Protein AF-A0A6J1WNJ7-F1 (afdb_monomer)

Radius of gyration: 19.75 Å; Cα contacts (8 Å, |Δi|>4): 273; chains: 1; bounding box: 50×43×55 Å

Sequence (174 aa):
MQLNPKTLASGLDDYPRASHPSEAERHVDLRCWLYAAADSMAYLARLLHRDPTRFEVTRDQLADEELLNELHWSPHTQTYADYGLHTDGVRLVRQPPKHPGESPRVVRSVTVPPQLKLVTSAFGYVSLFPMLLKVLRPESDKLGKILQDLDKPDLLWSPYGLRLEKNTINLLFY

Foldseek 3Di:
DAQAAFDVVLVRGNQHAARDDDPLKDQQLVLLVLLLVLVVQLVVCVVVVHDSVVSVVSNVVSLPVVVQCVQFADPVLLWGFMWDFHDPQKDWDFDDDPDPPDDIDTDIDGDDGTDTDGPSVWAFPSRCSCVVSVSDDPPDPSNVVVVVCLCDPQFQDDPVHGHRTGDPVPPPPD

Mean predicted aligned error: 5.75 Å

pLDDT: mean 90.75, std 13.37, range [28.34, 98.56]

Solvent-accessible surface area (backbone atoms only — not comparable to full-atom values): 10114 Å² total; per-residue (Å²): 139,66,86,51,68,68,42,64,91,74,78,48,40,82,55,71,64,45,51,43,87,56,97,75,51,43,56,53,42,60,51,39,50,52,24,53,50,21,45,52,49,22,52,51,21,55,76,69,75,43,89,30,62,73,28,44,55,50,18,53,64,56,41,37,53,66,61,47,39,73,69,27,48,37,85,88,79,69,43,43,28,34,27,16,36,30,42,88,37,59,46,80,41,81,41,75,51,92,50,94,92,51,71,67,42,75,40,74,44,77,79,43,85,61,41,82,40,70,42,70,88,56,47,30,52,63,41,41,28,47,63,78,67,60,48,55,56,95,85,33,69,65,54,52,50,50,63,72,42,51,76,33,65,82,39,28,22,49,102,88,45,78,41,70,48,40,75,69,96,74,82,75,90,123

Structure (mmCIF, N/CA/C/O backbone):
data_AF-A0A6J1WNJ7-F1
#
_entry.id   AF-A0A6J1WNJ7-F1
#
loop_
_atom_site.group_PDB
_atom_site.id
_atom_site.type_symbol
_atom_site.label_atom_id
_atom_site.label_alt_id
_atom_site.label_comp_id
_atom_site.label_asym_id
_atom_site.label_entity_id
_atom_site.label_seq_id
_atom_site.pdbx_PDB_ins_code
_atom_site.Cartn_x
_atom_site.Cartn_y
_atom_site.Cartn_z
_atom_site.occupancy
_atom_site.B_iso_or_equiv
_atom_site.auth_seq_id
_atom_site.auth_comp_id
_atom_site.auth_asym_id
_atom_site.auth_atom_id
_atom_site.pdbx_PDB_model_num
ATOM 1 N N . MET A 1 1 ? -20.294 12.816 8.683 1.00 58.94 1 MET A N 1
ATOM 2 C CA . MET A 1 1 ? -19.585 12.416 9.919 1.00 58.94 1 MET A CA 1
ATOM 3 C C . MET A 1 1 ? -18.811 11.152 9.621 1.00 58.94 1 MET A C 1
ATOM 5 O O . MET A 1 1 ? -19.365 10.309 8.932 1.00 58.94 1 MET A O 1
ATOM 9 N N . GLN A 1 2 ? -17.550 11.054 10.035 1.00 64.19 2 GLN A N 1
ATOM 10 C CA . GLN A 1 2 ? -16.639 10.007 9.564 1.00 64.19 2 GLN A CA 1
ATOM 11 C C . GLN A 1 2 ? -15.919 9.356 10.751 1.00 64.19 2 GLN A C 1
ATOM 13 O O . GLN A 1 2 ? -15.462 10.062 11.652 1.00 64.19 2 GLN A O 1
ATOM 18 N N . LEU A 1 3 ? -15.867 8.020 10.762 1.00 76.62 3 LEU A N 1
ATOM 19 C CA . LEU A 1 3 ? -15.119 7.242 11.754 1.00 76.62 3 LEU A CA 1
ATOM 20 C C . LEU A 1 3 ? -13.621 7.265 11.413 1.00 76.62 3 LEU A C 1
ATOM 22 O O . LEU A 1 3 ? -12.807 7.653 12.252 1.00 76.62 3 LEU A O 1
ATOM 26 N N . ASN A 1 4 ? -13.297 6.953 10.156 1.00 80.88 4 ASN A N 1
ATOM 27 C CA . ASN A 1 4 ? -11.983 7.145 9.554 1.00 80.88 4 ASN A CA 1
ATOM 28 C C . ASN A 1 4 ? -12.059 8.187 8.424 1.00 80.88 4 ASN A C 1
ATOM 30 O O . ASN A 1 4 ? -13.097 8.278 7.764 1.00 80.88 4 ASN A O 1
ATOM 34 N N . PRO A 1 5 ? -10.997 8.984 8.215 1.00 79.38 5 PRO A N 1
ATOM 35 C CA . PRO A 1 5 ? -10.882 9.879 7.065 1.00 79.38 5 PRO A CA 1
ATOM 36 C C . PRO A 1 5 ? -10.964 9.111 5.740 1.00 79.38 5 PRO A C 1
ATOM 38 O O . PRO A 1 5 ? -10.470 7.990 5.647 1.00 79.38 5 PRO A O 1
ATOM 41 N N . LYS A 1 6 ? -11.561 9.734 4.719 1.00 83.38 6 LYS A N 1
ATOM 42 C CA . LYS A 1 6 ? -11.654 9.174 3.361 1.00 83.38 6 LYS A CA 1
ATOM 43 C C . LYS A 1 6 ? -10.379 9.405 2.550 1.00 83.38 6 LYS A C 1
ATOM 45 O O . LYS A 1 6 ? -9.734 10.443 2.706 1.00 83.38 6 LYS A O 1
ATOM 50 N N . THR A 1 7 ? -10.105 8.523 1.589 1.00 79.50 7 THR A N 1
ATOM 51 C CA . THR A 1 7 ? -8.987 8.657 0.632 1.00 79.50 7 THR A CA 1
ATOM 52 C C . THR A 1 7 ? -9.502 8.645 -0.808 1.00 79.50 7 THR A C 1
ATOM 54 O O . THR A 1 7 ? -9.268 7.705 -1.567 1.00 79.50 7 THR A O 1
ATOM 57 N N . LEU A 1 8 ? -10.198 9.720 -1.196 1.00 72.50 8 LEU A N 1
ATOM 58 C CA . LEU A 1 8 ? -10.912 9.818 -2.481 1.00 72.50 8 LEU A CA 1
ATOM 59 C C . LEU A 1 8 ? -10.008 9.618 -3.711 1.00 72.50 8 LEU A C 1
ATOM 61 O O . LEU A 1 8 ? -10.405 9.019 -4.703 1.00 72.50 8 LEU A O 1
ATOM 65 N N . ALA A 1 9 ? -8.760 10.085 -3.642 1.00 71.62 9 ALA A N 1
ATOM 66 C CA . ALA A 1 9 ? -7.816 9.978 -4.754 1.00 71.62 9 ALA A CA 1
ATOM 67 C C . ALA A 1 9 ? -7.353 8.534 -5.042 1.00 71.62 9 ALA A C 1
ATOM 69 O O . ALA A 1 9 ? -6.767 8.291 -6.092 1.00 71.62 9 ALA A O 1
ATOM 70 N N . SER 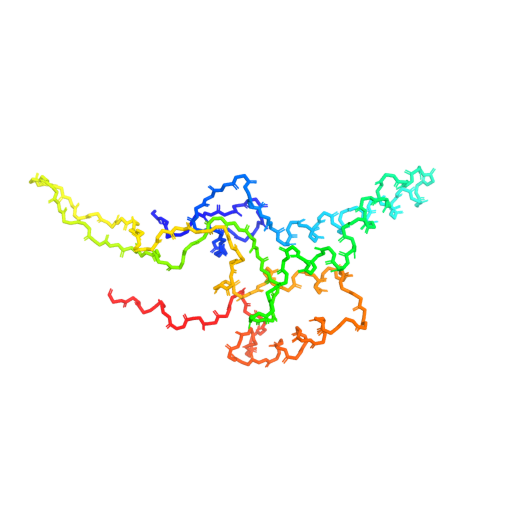A 1 10 ? -7.609 7.582 -4.134 1.00 78.44 10 SER A N 1
ATOM 71 C CA . SER A 1 10 ? -7.229 6.173 -4.318 1.00 78.44 10 SER A CA 1
ATOM 72 C C . SER A 1 10 ? -8.224 5.370 -5.164 1.00 78.44 10 SER A C 1
ATOM 74 O O . SER A 1 10 ? -7.892 4.279 -5.618 1.00 78.44 10 SER A O 1
ATOM 76 N N . GLY A 1 11 ? -9.452 5.873 -5.350 1.00 83.00 11 GLY A N 1
ATOM 77 C CA . GLY A 1 11 ? -10.571 5.108 -5.918 1.00 83.00 11 GLY A CA 1
ATOM 78 C C . GLY A 1 11 ? -11.217 4.112 -4.942 1.00 83.00 11 GLY A C 1
ATOM 79 O O . GLY A 1 11 ? -12.180 3.440 -5.307 1.00 83.00 11 GLY A O 1
ATOM 80 N N . LEU A 1 12 ? -10.716 4.025 -3.703 1.00 81.81 12 LEU A N 1
ATOM 81 C CA . LEU A 1 12 ? -11.249 3.219 -2.601 1.00 81.81 12 LEU A CA 1
ATOM 82 C C . LEU A 1 12 ? -11.675 4.133 -1.435 1.00 81.81 12 LEU A C 1
ATOM 84 O O . LEU A 1 12 ? -11.107 4.086 -0.346 1.00 81.81 12 LEU A O 1
ATOM 88 N N . ASP A 1 13 ? -12.666 4.992 -1.690 1.00 81.06 13 ASP A N 1
ATOM 89 C CA . ASP A 1 13 ? -13.023 6.162 -0.869 1.00 81.06 13 ASP A CA 1
ATOM 90 C C . ASP A 1 13 ? -13.141 5.911 0.641 1.00 81.06 13 ASP A C 1
ATOM 92 O O . ASP A 1 13 ? -12.658 6.724 1.431 1.00 81.06 13 ASP A O 1
ATOM 96 N N . ASP A 1 14 ? -13.792 4.810 1.028 1.00 83.19 14 ASP A N 1
ATOM 97 C CA . ASP A 1 14 ? -14.094 4.450 2.420 1.00 83.19 14 ASP A CA 1
ATOM 98 C C . ASP A 1 14 ? -13.249 3.270 2.942 1.00 83.19 14 ASP A C 1
ATOM 100 O O . ASP A 1 14 ? -13.530 2.747 4.021 1.00 83.19 14 ASP A O 1
ATOM 104 N N . TYR A 1 15 ? -12.208 2.848 2.210 1.00 86.31 15 TYR A N 1
ATOM 105 C CA . TYR A 1 15 ? -11.301 1.799 2.687 1.00 86.31 15 TYR A CA 1
ATOM 106 C C . TYR A 1 15 ? -10.538 2.291 3.928 1.00 86.31 15 TYR A C 1
ATOM 108 O O . TYR A 1 15 ? -9.909 3.353 3.860 1.00 86.31 15 TYR A O 1
ATOM 116 N N . PRO A 1 16 ? -10.555 1.570 5.066 1.00 89.75 16 PRO A N 1
ATOM 117 C CA . PRO A 1 16 ? -9.935 2.062 6.292 1.00 89.75 16 PRO A CA 1
ATOM 118 C C . PRO A 1 16 ? -8.411 2.230 6.158 1.00 89.75 16 PRO A C 1
ATOM 120 O O . PRO A 1 16 ? -7.684 1.268 5.919 1.00 89.75 16 PRO A O 1
ATOM 123 N N . ARG A 1 17 ? -7.921 3.460 6.357 1.00 93.56 17 ARG A N 1
ATOM 124 C CA . ARG A 1 17 ? -6.487 3.811 6.400 1.00 93.56 17 ARG A CA 1
ATOM 125 C C . ARG A 1 17 ? -6.045 4.164 7.829 1.00 93.56 17 ARG A C 1
ATOM 127 O O . ARG A 1 17 ? -6.696 3.821 8.822 1.00 93.56 17 ARG A O 1
ATOM 134 N N . ALA A 1 18 ? -4.923 4.871 7.966 1.00 95.06 18 ALA A N 1
ATOM 135 C CA . ALA A 1 18 ? -4.497 5.437 9.239 1.00 95.06 18 ALA A CA 1
ATOM 136 C C . ALA A 1 18 ? -5.604 6.320 9.850 1.00 95.06 18 ALA A C 1
ATOM 138 O O . ALA A 1 18 ? -6.194 7.174 9.195 1.00 95.06 18 ALA A O 1
ATOM 139 N N . SER A 1 19 ? -5.896 6.113 11.136 1.00 94.06 19 SER A N 1
ATOM 140 C CA . SER A 1 19 ? -7.003 6.803 11.816 1.00 94.06 19 SER A CA 1
ATOM 141 C C . SER A 1 19 ? -6.788 8.318 11.959 1.00 94.06 19 SER A C 1
ATOM 143 O O . SER A 1 19 ? -7.752 9.053 12.177 1.00 94.06 19 SER A O 1
ATOM 145 N N . HIS A 1 20 ? -5.531 8.770 11.909 1.00 95.31 20 HIS A N 1
ATOM 146 C CA . HIS A 1 20 ? -5.118 10.161 12.055 1.00 95.31 20 HIS A CA 1
ATOM 147 C C . HIS A 1 20 ? -4.177 10.496 10.893 1.00 95.31 20 HIS A C 1
ATOM 149 O O . HIS A 1 20 ? -3.045 10.010 10.898 1.00 95.31 20 HIS A O 1
ATOM 155 N N . PRO A 1 21 ? -4.626 11.284 9.901 1.00 94.50 21 PRO A N 1
ATOM 156 C CA . PRO A 1 21 ? -3.812 11.564 8.736 1.00 94.50 21 PRO A CA 1
ATOM 157 C C . PRO A 1 21 ? -2.535 12.315 9.088 1.00 94.50 21 PRO A C 1
ATOM 159 O O . PRO A 1 21 ? -2.545 13.180 9.970 1.00 94.50 21 PRO A O 1
ATOM 162 N N . SER A 1 22 ? -1.438 11.984 8.412 1.00 94.31 22 SER A N 1
ATOM 163 C CA . SER A 1 22 ? -0.140 12.624 8.638 1.00 94.31 22 SER A CA 1
ATOM 164 C C . SER A 1 22 ? 0.808 12.443 7.453 1.00 94.31 22 SER A C 1
ATOM 166 O O . SER A 1 22 ? 0.709 11.465 6.720 1.00 94.31 22 SER A O 1
ATOM 168 N N . GLU A 1 23 ? 1.820 13.303 7.354 1.00 95.19 23 GLU A N 1
ATOM 169 C CA . GLU A 1 23 ? 2.908 13.182 6.363 1.00 95.19 23 GLU A CA 1
ATOM 170 C C . GLU A 1 23 ? 3.737 11.888 6.503 1.00 95.19 23 GLU A C 1
ATOM 172 O O . GLU A 1 23 ? 4.515 11.544 5.621 1.00 95.19 23 GLU A O 1
ATOM 177 N N . ALA A 1 24 ? 3.595 11.155 7.612 1.00 96.56 24 ALA A N 1
ATOM 178 C CA . ALA A 1 24 ? 4.295 9.892 7.844 1.00 96.56 24 ALA A CA 1
ATOM 179 C C . ALA A 1 24 ? 3.609 8.678 7.185 1.00 96.56 24 ALA A C 1
ATOM 181 O O . ALA A 1 24 ? 4.089 7.548 7.334 1.00 96.56 24 ALA A O 1
ATOM 182 N N . GLU A 1 25 ? 2.468 8.879 6.520 1.00 96.75 25 GLU A N 1
ATOM 183 C CA . GLU A 1 25 ? 1.715 7.805 5.882 1.00 96.75 25 GLU A CA 1
ATOM 184 C C . GLU A 1 25 ? 2.459 7.175 4.703 1.00 96.75 25 GLU A C 1
ATOM 186 O O . GLU A 1 25 ? 3.108 7.846 3.903 1.00 96.75 25 GLU A O 1
ATOM 191 N N . ARG A 1 26 ? 2.325 5.855 4.572 1.00 97.50 26 ARG A N 1
ATOM 192 C CA . ARG A 1 26 ? 2.770 5.110 3.391 1.00 97.50 26 ARG A CA 1
ATOM 193 C C . ARG A 1 26 ? 1.644 4.202 2.938 1.00 97.50 26 ARG A C 1
ATOM 195 O O . ARG A 1 26 ? 1.213 3.340 3.706 1.00 97.50 26 ARG A O 1
ATOM 202 N N . HIS A 1 27 ? 1.195 4.388 1.701 1.00 97.75 27 HIS A N 1
ATOM 203 C CA . HIS A 1 27 ? 0.099 3.624 1.107 1.00 97.75 27 HIS A CA 1
ATOM 204 C C . HIS A 1 27 ? 0.647 2.555 0.162 1.00 97.75 27 HIS A C 1
ATOM 206 O O . HIS A 1 27 ? 1.347 2.868 -0.807 1.00 97.75 27 HIS A O 1
ATOM 212 N N . VAL A 1 28 ? 0.368 1.286 0.459 1.00 97.88 28 VAL A N 1
ATOM 213 C CA . VAL A 1 28 ? 0.950 0.154 -0.282 1.00 97.88 28 VAL A CA 1
ATOM 214 C C . VAL A 1 28 ? 0.417 0.072 -1.712 1.00 97.88 28 VAL A C 1
ATOM 216 O O . VAL A 1 28 ? 1.173 -0.199 -2.645 1.00 97.88 28 VAL A O 1
ATOM 219 N N . ASP A 1 29 ? -0.865 0.363 -1.909 1.00 97.31 29 ASP A N 1
ATOM 220 C CA . ASP A 1 29 ? -1.512 0.394 -3.219 1.00 97.31 29 ASP A CA 1
ATOM 221 C C . ASP A 1 29 ? -0.938 1.502 -4.105 1.00 97.31 29 ASP A C 1
ATOM 223 O O . ASP A 1 29 ? -0.602 1.241 -5.259 1.00 97.31 29 ASP A O 1
ATOM 227 N N . LEU A 1 30 ? -0.724 2.706 -3.560 1.00 97.00 30 LEU A N 1
ATOM 228 C CA . LEU A 1 30 ? -0.084 3.800 -4.296 1.00 97.00 30 LEU A CA 1
ATOM 229 C C . LEU A 1 30 ? 1.332 3.427 -4.755 1.00 97.00 30 LEU A C 1
ATOM 231 O O . LEU A 1 30 ? 1.685 3.664 -5.911 1.00 97.00 30 LEU A O 1
ATOM 235 N N . ARG A 1 31 ? 2.134 2.800 -3.882 1.00 97.75 31 ARG A N 1
ATOM 236 C CA . ARG A 1 31 ? 3.469 2.297 -4.250 1.00 97.75 31 ARG A CA 1
ATOM 237 C C . ARG A 1 31 ? 3.384 1.326 -5.434 1.00 97.75 31 ARG A C 1
ATOM 239 O O . ARG A 1 31 ? 4.179 1.431 -6.367 1.00 97.75 31 ARG A O 1
ATOM 246 N N . CYS A 1 32 ? 2.413 0.413 -5.420 1.00 98.25 32 CYS A N 1
ATOM 247 C CA . CYS A 1 32 ? 2.223 -0.564 -6.494 1.00 98.25 32 CYS A CA 1
ATOM 248 C C . CYS A 1 32 ? 1.719 0.090 -7.795 1.00 98.25 32 CYS A C 1
ATOM 250 O O . CYS A 1 32 ? 2.164 -0.283 -8.881 1.00 98.25 32 CYS A O 1
ATOM 252 N N . TRP A 1 33 ? 0.855 1.105 -7.712 1.00 97.94 33 TRP A N 1
ATOM 253 C CA . TRP A 1 33 ? 0.442 1.886 -8.881 1.00 97.94 33 TRP A CA 1
ATOM 254 C C . TRP A 1 33 ? 1.607 2.634 -9.525 1.00 97.94 33 TRP A C 1
ATOM 256 O O . TRP A 1 33 ? 1.732 2.634 -10.749 1.00 97.94 33 TRP A O 1
ATOM 266 N N . LEU A 1 34 ? 2.486 3.235 -8.719 1.00 98.12 34 LEU A N 1
ATOM 267 C CA . LEU A 1 34 ? 3.685 3.907 -9.222 1.00 98.12 34 LEU A CA 1
ATOM 268 C C . LEU A 1 34 ? 4.645 2.925 -9.902 1.00 98.12 34 LEU A C 1
ATOM 270 O O . LEU A 1 34 ? 5.214 3.267 -10.937 1.00 98.12 34 LEU A O 1
ATOM 274 N N . TYR A 1 35 ? 4.774 1.701 -9.376 1.00 98.44 35 TYR A N 1
ATOM 275 C CA . TYR A 1 35 ? 5.523 0.630 -10.038 1.00 98.44 35 TYR A CA 1
ATOM 276 C C . TYR A 1 35 ? 4.942 0.330 -11.426 1.00 98.44 35 TYR A C 1
ATOM 278 O O . TYR A 1 35 ? 5.661 0.405 -12.422 1.00 98.44 35 TYR A O 1
ATOM 286 N N . ALA A 1 36 ? 3.634 0.063 -11.508 1.00 98.19 36 ALA A N 1
ATOM 287 C CA . ALA A 1 36 ? 2.973 -0.274 -12.769 1.00 98.19 36 ALA A CA 1
ATOM 288 C C . ALA A 1 36 ? 3.050 0.871 -13.794 1.00 98.19 36 ALA A C 1
ATOM 290 O O . ALA A 1 36 ? 3.253 0.636 -14.988 1.00 98.19 36 ALA A O 1
ATOM 291 N N . ALA A 1 37 ? 2.935 2.120 -13.333 1.00 98.25 37 ALA A N 1
ATOM 292 C CA . ALA A 1 37 ? 3.099 3.300 -14.172 1.00 98.25 37 ALA A CA 1
ATOM 293 C C . ALA A 1 37 ? 4.538 3.426 -14.697 1.00 98.25 37 ALA A C 1
ATOM 295 O O . ALA A 1 37 ? 4.731 3.642 -15.893 1.00 98.25 37 ALA A O 1
ATOM 296 N N . ALA A 1 38 ? 5.547 3.260 -13.836 1.00 98.50 38 ALA A N 1
ATOM 297 C CA . ALA A 1 38 ? 6.950 3.318 -14.237 1.00 98.50 38 ALA A CA 1
ATOM 298 C C . ALA A 1 38 ? 7.307 2.208 -15.238 1.00 98.50 38 ALA A C 1
ATOM 300 O O . ALA A 1 38 ? 7.941 2.494 -16.253 1.00 98.50 38 ALA A O 1
ATOM 301 N N . ASP A 1 39 ? 6.844 0.974 -15.015 1.00 98.38 39 ASP A N 1
ATOM 302 C CA . ASP A 1 39 ? 7.062 -0.135 -15.951 1.00 98.38 39 ASP A CA 1
ATOM 303 C C . ASP A 1 39 ? 6.398 0.122 -17.313 1.00 98.38 39 ASP A C 1
ATOM 305 O O . ASP A 1 39 ? 7.039 -0.002 -18.359 1.00 98.38 39 ASP A O 1
ATOM 309 N N . SER A 1 40 ? 5.149 0.602 -17.307 1.00 98.44 40 SER A N 1
ATOM 310 C CA . SER A 1 40 ? 4.430 0.976 -18.533 1.00 98.44 40 SER A CA 1
ATOM 311 C C . SER A 1 40 ? 5.161 2.075 -19.310 1.00 98.44 40 SER A C 1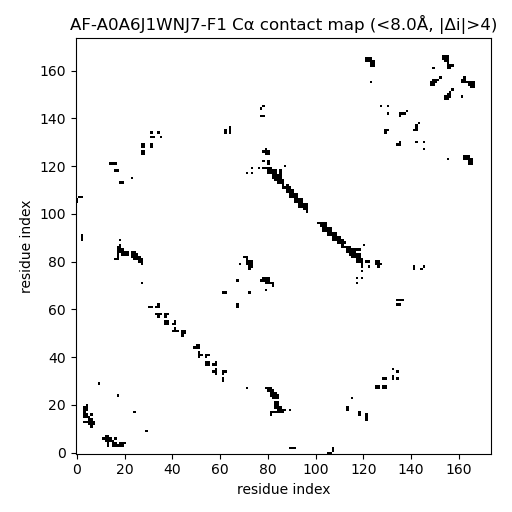
ATOM 313 O O . SER A 1 40 ? 5.307 1.991 -20.530 1.00 98.44 40 SER A O 1
ATOM 315 N N . MET A 1 41 ? 5.667 3.097 -18.614 1.00 98.56 41 MET A N 1
ATOM 316 C CA . MET A 1 41 ? 6.416 4.189 -19.239 1.00 98.56 41 MET A CA 1
ATOM 317 C C . MET A 1 41 ? 7.771 3.731 -19.783 1.00 98.56 41 MET A C 1
ATOM 319 O O . MET A 1 41 ? 8.152 4.150 -20.876 1.00 98.56 41 MET A O 1
ATOM 323 N N . ALA A 1 42 ? 8.477 2.843 -19.076 1.00 98.56 42 ALA A N 1
ATOM 324 C CA . ALA A 1 42 ? 9.711 2.234 -19.570 1.00 98.56 42 ALA A CA 1
ATOM 325 C C . ALA A 1 42 ? 9.451 1.420 -20.848 1.00 98.56 42 ALA A C 1
ATOM 327 O O . ALA A 1 42 ? 10.178 1.560 -21.834 1.00 98.56 42 ALA A O 1
ATOM 328 N N . TYR A 1 43 ? 8.380 0.620 -20.869 1.00 98.38 43 TYR A N 1
ATOM 329 C CA . TYR A 1 43 ? 7.968 -0.142 -22.048 1.00 98.38 43 TYR A CA 1
ATOM 330 C C . TYR A 1 43 ? 7.656 0.765 -23.248 1.00 98.38 43 TYR A C 1
ATOM 332 O O . TYR A 1 43 ? 8.205 0.564 -24.333 1.00 98.38 43 TYR A O 1
ATOM 340 N N . LEU A 1 44 ? 6.832 1.801 -23.051 1.00 98.56 44 LEU A N 1
ATOM 341 C CA . LEU A 1 44 ? 6.480 2.756 -24.106 1.00 98.56 44 LEU A CA 1
ATOM 342 C C . LEU A 1 44 ? 7.700 3.529 -24.620 1.00 98.56 44 LEU A C 1
ATOM 344 O O . LEU A 1 44 ? 7.825 3.735 -25.826 1.00 98.56 44 LEU A O 1
ATOM 348 N N . ALA A 1 45 ? 8.615 3.933 -23.736 1.00 98.56 45 ALA A N 1
ATOM 349 C CA . ALA A 1 45 ? 9.843 4.612 -24.133 1.00 98.56 45 ALA A CA 1
ATOM 350 C C . ALA A 1 45 ? 10.695 3.730 -25.059 1.00 98.56 45 ALA A C 1
ATOM 352 O O . ALA A 1 45 ? 11.088 4.192 -26.130 1.00 98.56 45 ALA A O 1
ATOM 353 N N . ARG A 1 46 ? 10.889 2.446 -24.717 1.00 98.12 46 ARG A N 1
ATOM 354 C CA . ARG A 1 46 ? 11.599 1.491 -25.588 1.00 98.12 46 ARG A CA 1
ATOM 355 C C . ARG A 1 46 ? 10.898 1.317 -26.936 1.00 98.12 46 ARG A C 1
ATOM 357 O O . ARG A 1 46 ? 11.562 1.361 -27.969 1.00 98.12 46 ARG A O 1
ATOM 364 N N . LEU A 1 47 ? 9.571 1.163 -26.930 1.00 98.50 47 LEU A N 1
ATOM 365 C CA . LEU A 1 47 ? 8.766 1.005 -28.147 1.00 98.50 47 LEU A CA 1
ATOM 366 C C . LEU A 1 47 ? 8.887 2.213 -29.088 1.00 98.50 47 LEU A C 1
ATOM 368 O O . LEU A 1 47 ? 8.923 2.053 -30.303 1.00 98.50 47 LEU A O 1
ATOM 372 N N . LEU A 1 48 ? 8.964 3.419 -28.526 1.00 98.50 48 LEU A N 1
ATOM 373 C CA . LEU A 1 48 ? 9.090 4.674 -29.270 1.00 98.50 48 LEU A CA 1
ATOM 374 C C . LEU A 1 48 ? 10.548 5.078 -29.545 1.00 98.50 48 LEU A C 1
ATOM 376 O O . LEU A 1 48 ? 10.783 6.201 -29.996 1.00 98.50 48 LEU A O 1
ATOM 380 N N . HIS A 1 49 ? 11.521 4.207 -29.252 1.00 98.06 49 HIS A N 1
ATOM 381 C CA . HIS A 1 49 ? 12.959 4.481 -29.372 1.00 98.06 49 HIS A CA 1
ATOM 382 C C . HIS A 1 49 ? 13.408 5.756 -28.624 1.00 98.06 49 HIS A C 1
ATOM 384 O O . HIS A 1 49 ? 14.241 6.527 -29.101 1.00 98.06 49 HIS A O 1
ATOM 390 N N . ARG A 1 50 ? 12.828 5.994 -27.443 1.00 98.44 50 ARG A N 1
ATOM 391 C CA . ARG A 1 50 ? 13.176 7.061 -26.490 1.00 98.44 50 ARG A CA 1
ATOM 392 C C . ARG A 1 50 ? 14.009 6.473 -25.347 1.00 98.44 50 ARG A C 1
ATOM 394 O O . ARG A 1 50 ? 13.944 5.274 -25.100 1.00 98.44 50 ARG A O 1
ATOM 401 N N . ASP A 1 51 ? 14.741 7.318 -24.623 1.00 98.25 51 ASP A N 1
ATOM 402 C CA . ASP A 1 51 ? 15.494 6.902 -23.430 1.00 98.25 51 ASP A CA 1
ATOM 403 C C . ASP A 1 51 ? 14.547 6.438 -22.295 1.00 98.25 51 ASP A C 1
ATOM 405 O O . ASP A 1 51 ? 13.756 7.251 -21.801 1.00 98.25 51 ASP A O 1
ATOM 409 N N . PRO A 1 52 ? 14.597 5.158 -21.870 1.00 98.38 52 PRO A N 1
ATOM 410 C CA . PRO A 1 52 ? 13.743 4.625 -20.811 1.00 98.38 52 PRO A CA 1
ATOM 411 C C . PRO A 1 52 ? 14.360 4.749 -19.406 1.00 98.38 52 PRO A C 1
ATOM 413 O O . PRO A 1 52 ? 13.673 4.461 -18.423 1.00 98.38 52 PRO A O 1
ATOM 416 N N . THR A 1 53 ? 15.624 5.180 -19.289 1.00 98.44 53 THR A N 1
ATOM 417 C CA . THR A 1 53 ? 16.468 4.997 -18.092 1.00 98.44 53 THR A CA 1
ATOM 418 C C . THR A 1 53 ? 15.800 5.472 -16.802 1.00 98.44 53 THR A C 1
ATOM 420 O O . THR A 1 53 ? 15.757 4.750 -15.808 1.00 98.44 53 THR A O 1
ATOM 423 N N . ARG A 1 54 ? 15.213 6.677 -16.798 1.00 97.94 54 ARG A N 1
ATOM 424 C CA . ARG A 1 54 ? 14.552 7.229 -15.601 1.00 97.94 54 ARG A CA 1
ATOM 425 C C . ARG A 1 54 ? 13.401 6.346 -15.103 1.00 97.94 54 ARG A C 1
ATOM 427 O O . ARG A 1 54 ? 13.212 6.206 -13.893 1.00 97.94 54 ARG A O 1
ATOM 434 N N . PHE A 1 55 ? 12.611 5.801 -16.025 1.00 98.44 55 PHE A N 1
ATOM 435 C CA . PHE A 1 55 ? 11.462 4.963 -15.694 1.00 98.44 55 PHE A CA 1
ATOM 436 C C . PHE A 1 55 ? 11.904 3.574 -15.241 1.00 98.44 55 PHE A C 1
ATOM 438 O O . PHE A 1 55 ? 11.341 3.059 -14.284 1.00 98.44 55 PHE A O 1
ATOM 445 N N . GLU A 1 56 ? 12.949 3.013 -15.854 1.00 98.44 56 GLU A N 1
ATOM 446 C CA . GLU A 1 56 ? 13.551 1.740 -15.433 1.00 98.44 56 GLU A CA 1
ATOM 447 C C . GLU A 1 56 ? 14.116 1.823 -14.016 1.00 98.44 56 GLU A C 1
ATOM 449 O O . GLU A 1 56 ? 13.759 1.003 -13.179 1.00 98.44 56 GLU A O 1
ATOM 454 N N . VAL A 1 57 ? 14.895 2.865 -13.706 1.00 98.44 57 VAL A N 1
ATOM 455 C CA . VAL A 1 57 ? 15.434 3.077 -12.351 1.00 98.44 57 VAL A CA 1
ATOM 456 C C . VAL A 1 57 ? 14.308 3.193 -11.323 1.00 98.44 57 VAL A C 1
ATOM 458 O O . VAL A 1 57 ? 14.372 2.582 -10.260 1.00 98.44 57 VAL A O 1
ATOM 461 N N . THR A 1 58 ? 13.253 3.948 -11.644 1.00 98.19 58 THR A N 1
ATOM 462 C CA . THR A 1 58 ? 12.098 4.110 -10.744 1.00 98.19 58 THR A CA 1
ATOM 463 C C . THR A 1 58 ? 11.346 2.791 -10.563 1.00 98.19 58 THR A C 1
ATOM 465 O O . THR A 1 58 ? 10.998 2.425 -9.441 1.00 98.19 58 THR A O 1
ATOM 468 N N . ARG A 1 59 ? 11.107 2.058 -11.657 1.00 98.25 59 ARG A N 1
ATOM 469 C CA . ARG A 1 59 ? 10.488 0.733 -11.630 1.00 98.25 59 ARG A CA 1
ATOM 470 C C . ARG A 1 59 ? 11.296 -0.210 -10.748 1.00 98.25 59 ARG A C 1
ATOM 472 O O . ARG A 1 59 ? 10.700 -0.843 -9.891 1.00 98.25 59 ARG A O 1
ATOM 479 N N . ASP A 1 60 ? 12.611 -0.2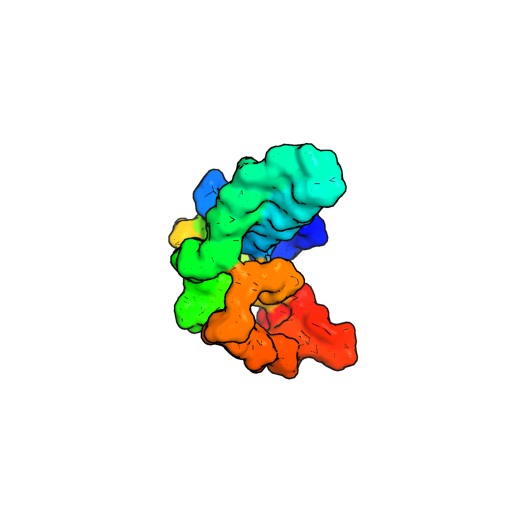85 -10.928 1.00 97.94 60 ASP A N 1
ATOM 480 C CA . ASP A 1 60 ? 13.475 -1.228 -10.211 1.00 97.94 60 ASP A CA 1
ATOM 481 C C . ASP A 1 60 ? 13.515 -0.924 -8.708 1.00 97.94 60 ASP A C 1
ATOM 483 O O . ASP A 1 60 ? 13.403 -1.835 -7.892 1.00 97.94 60 ASP A O 1
ATOM 487 N N . GLN A 1 61 ? 13.549 0.358 -8.327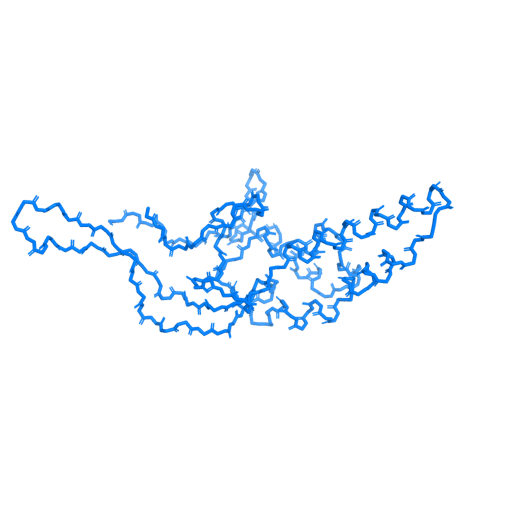 1.00 97.50 61 GLN A N 1
ATOM 488 C CA . GLN A 1 61 ? 13.424 0.777 -6.924 1.00 97.50 61 GLN A CA 1
ATOM 489 C C . GLN A 1 61 ? 12.078 0.373 -6.304 1.00 97.50 61 GLN A C 1
ATOM 491 O O . GLN A 1 61 ? 12.017 -0.050 -5.150 1.00 97.50 61 GLN A O 1
ATOM 496 N N . LEU A 1 62 ? 10.980 0.503 -7.053 1.00 97.88 62 LEU A N 1
ATOM 497 C CA . LEU A 1 62 ? 9.647 0.116 -6.584 1.00 97.88 62 LEU A CA 1
ATOM 498 C C . LEU A 1 62 ? 9.403 -1.403 -6.681 1.00 97.88 62 LEU A C 1
ATOM 500 O O . LEU A 1 62 ? 8.528 -1.922 -5.989 1.00 97.88 62 LEU A O 1
ATOM 504 N N . ALA A 1 63 ? 10.173 -2.118 -7.500 1.00 97.38 63 ALA A N 1
ATOM 505 C CA . ALA A 1 63 ? 10.143 -3.573 -7.625 1.00 97.38 63 ALA A CA 1
ATOM 506 C C . ALA A 1 63 ? 10.899 -4.282 -6.495 1.00 97.38 63 ALA A C 1
ATOM 508 O O . ALA A 1 63 ? 10.699 -5.477 -6.304 1.00 97.38 63 ALA A O 1
ATOM 509 N N . ASP A 1 64 ? 11.758 -3.568 -5.757 1.00 98.19 64 ASP A N 1
ATOM 510 C CA . ASP A 1 64 ? 12.498 -4.129 -4.630 1.00 98.19 64 ASP A CA 1
ATOM 511 C C . ASP A 1 64 ? 11.522 -4.696 -3.585 1.00 98.19 64 ASP A C 1
ATOM 513 O O . ASP A 1 64 ? 10.798 -3.961 -2.896 1.00 98.19 64 ASP A O 1
ATOM 517 N N . GLU A 1 65 ? 11.474 -6.029 -3.528 1.00 97.88 65 GLU A N 1
ATOM 518 C CA . GLU A 1 65 ? 10.591 -6.783 -2.647 1.00 97.88 65 GLU A CA 1
ATOM 519 C C . GLU A 1 65 ? 11.064 -6.717 -1.193 1.00 97.88 65 GLU A C 1
ATOM 521 O O . GLU A 1 65 ? 10.231 -6.700 -0.289 1.00 97.88 65 GLU A O 1
ATOM 526 N N . GLU A 1 66 ? 12.372 -6.631 -0.943 1.00 98.12 66 GLU A N 1
ATOM 527 C CA . GLU A 1 66 ? 12.897 -6.536 0.421 1.00 98.12 66 GLU A CA 1
ATOM 528 C C . GLU A 1 66 ? 12.521 -5.190 1.036 1.00 98.12 66 GLU A C 1
ATOM 530 O O . GLU A 1 66 ? 11.998 -5.144 2.150 1.00 98.12 66 GLU A O 1
ATOM 535 N N . LEU A 1 67 ? 12.650 -4.105 0.267 1.00 98.12 67 LEU A N 1
ATOM 536 C CA . LEU A 1 67 ? 12.188 -2.784 0.690 1.00 98.12 67 LEU A CA 1
ATOM 537 C C . LEU A 1 67 ? 10.661 -2.738 0.862 1.00 98.12 67 LEU A C 1
ATOM 539 O O . LEU A 1 67 ? 10.152 -2.138 1.810 1.00 98.12 67 LEU A O 1
ATOM 543 N N . LEU A 1 68 ? 9.899 -3.373 -0.037 1.00 98.50 68 LEU A N 1
ATOM 544 C CA . LEU A 1 68 ? 8.448 -3.500 0.128 1.00 98.50 68 LEU A CA 1
ATOM 545 C C . LEU A 1 68 ? 8.103 -4.220 1.441 1.00 98.50 68 LEU A C 1
ATOM 547 O O . LEU A 1 68 ? 7.217 -3.775 2.177 1.00 98.50 68 LEU A O 1
ATOM 551 N N . ASN A 1 69 ? 8.802 -5.316 1.737 1.00 98.38 69 ASN A N 1
ATOM 552 C CA . ASN A 1 69 ? 8.601 -6.108 2.942 1.00 98.38 69 ASN A CA 1
ATOM 553 C C . ASN A 1 69 ? 8.950 -5.310 4.198 1.00 98.38 69 ASN A C 1
ATOM 555 O O . ASN A 1 69 ? 8.144 -5.262 5.124 1.00 98.38 69 ASN A O 1
ATOM 559 N N . GLU A 1 70 ? 10.092 -4.628 4.211 1.00 98.19 70 GLU A N 1
ATOM 560 C CA . GLU A 1 70 ? 10.503 -3.763 5.318 1.00 98.19 70 GLU A CA 1
ATOM 561 C C . GLU A 1 70 ? 9.436 -2.707 5.644 1.00 98.19 70 GLU A C 1
ATOM 563 O O . GLU A 1 70 ? 9.098 -2.479 6.807 1.00 98.19 70 GLU A O 1
ATOM 568 N N . LEU A 1 71 ? 8.872 -2.074 4.613 1.00 98.12 71 LEU A N 1
ATOM 569 C CA . LEU A 1 71 ? 7.985 -0.928 4.792 1.00 98.12 71 LEU A CA 1
ATOM 570 C C . LEU A 1 71 ? 6.525 -1.296 5.070 1.00 98.12 71 LEU A C 1
ATOM 572 O O . LEU A 1 71 ? 5.836 -0.499 5.719 1.00 98.12 71 LEU A O 1
ATOM 576 N N . HIS A 1 72 ? 6.055 -2.440 4.559 1.00 98.50 72 HIS A N 1
ATOM 577 C CA . HIS A 1 72 ? 4.625 -2.766 4.483 1.00 98.50 72 HIS A CA 1
ATOM 578 C C . HIS A 1 72 ? 4.245 -4.173 4.954 1.00 98.50 72 HIS A C 1
ATOM 580 O O . HIS A 1 72 ? 3.053 -4.429 5.138 1.00 98.50 72 HIS A O 1
ATOM 586 N N . TRP A 1 73 ? 5.190 -5.099 5.144 1.00 98.50 73 TRP A N 1
ATOM 587 C CA . TRP A 1 73 ? 4.854 -6.454 5.583 1.00 98.50 73 TRP A CA 1
ATOM 588 C C . TRP A 1 73 ? 4.706 -6.530 7.103 1.00 98.50 73 TRP A C 1
ATOM 590 O O . TRP A 1 73 ? 5.628 -6.243 7.863 1.00 98.50 73 TRP A O 1
ATOM 600 N N . SER A 1 74 ? 3.547 -6.995 7.563 1.00 98.00 74 SER A N 1
ATOM 601 C CA . SER A 1 74 ? 3.326 -7.319 8.970 1.00 98.00 74 SER A CA 1
ATOM 602 C C . SER A 1 74 ? 3.685 -8.785 9.233 1.00 98.00 74 SER A C 1
ATOM 604 O O . SER A 1 74 ? 2.948 -9.672 8.793 1.00 98.00 74 SER A O 1
ATOM 606 N N . PRO A 1 75 ? 4.756 -9.097 9.990 1.00 97.00 75 PRO A N 1
ATOM 607 C CA . PRO A 1 75 ? 5.068 -10.479 10.352 1.00 97.00 75 PRO A CA 1
ATOM 608 C C . PRO A 1 75 ? 4.016 -11.092 11.287 1.00 97.00 75 PRO A C 1
ATOM 610 O O . PRO A 1 75 ? 3.827 -12.303 11.271 1.00 97.00 75 PRO A O 1
ATOM 613 N N . HIS A 1 76 ? 3.312 -10.265 12.068 1.00 96.25 76 HIS A N 1
ATOM 614 C CA . HIS A 1 76 ? 2.293 -10.717 13.014 1.00 96.25 76 HIS A CA 1
ATOM 615 C C . HIS A 1 76 ? 1.011 -11.184 12.318 1.00 96.25 76 HIS A C 1
ATOM 617 O O . HIS A 1 76 ? 0.493 -12.251 12.633 1.00 96.25 76 HIS A O 1
ATOM 623 N N . THR A 1 77 ? 0.503 -10.398 11.365 1.00 95.56 77 THR A N 1
ATOM 624 C CA . THR A 1 77 ? -0.722 -10.743 10.623 1.00 95.56 77 THR A CA 1
ATOM 625 C C . THR A 1 77 ? -0.445 -11.506 9.335 1.00 95.56 77 THR A C 1
ATOM 627 O O . THR A 1 77 ? -1.371 -12.061 8.759 1.00 95.56 77 THR A O 1
ATOM 630 N N . GLN A 1 78 ? 0.817 -11.558 8.901 1.00 97.31 78 GLN A N 1
ATOM 631 C CA . GLN A 1 78 ? 1.249 -12.119 7.622 1.00 97.31 78 GLN A CA 1
ATOM 632 C C . GLN A 1 78 ? 0.513 -11.507 6.421 1.00 97.31 78 GLN A C 1
ATOM 634 O O . GLN A 1 78 ? 0.033 -12.214 5.537 1.00 97.31 78 GLN A O 1
ATOM 639 N N . THR A 1 79 ? 0.416 -10.178 6.410 1.00 97.19 79 THR A N 1
ATOM 640 C CA . THR A 1 79 ? -0.272 -9.400 5.373 1.00 97.19 79 THR A CA 1
ATOM 641 C C . THR A 1 79 ? 0.495 -8.119 5.070 1.00 97.19 79 THR A C 1
ATOM 643 O O . THR A 1 79 ? 1.150 -7.565 5.958 1.00 97.19 79 THR A O 1
ATOM 646 N N . TYR A 1 80 ? 0.345 -7.590 3.854 1.00 98.44 80 TYR A N 1
ATOM 647 C CA . TYR A 1 80 ? 0.736 -6.211 3.564 1.00 98.44 80 TYR A CA 1
ATOM 648 C C . TYR A 1 80 ? -0.287 -5.223 4.128 1.00 98.44 80 TYR A C 1
ATOM 650 O O . TYR A 1 80 ? -1.494 -5.484 4.112 1.00 98.44 80 TYR A O 1
ATOM 658 N N . ALA A 1 81 ? 0.200 -4.094 4.630 1.00 98.06 81 ALA A N 1
ATOM 659 C CA . ALA A 1 81 ? -0.616 -3.041 5.211 1.00 98.06 81 ALA A CA 1
ATOM 660 C C . ALA A 1 81 ? -0.035 -1.656 4.910 1.00 98.06 81 ALA A C 1
ATOM 662 O O . ALA A 1 81 ? 1.167 -1.489 4.679 1.00 98.06 81 ALA A O 1
ATOM 663 N N . ASP A 1 82 ? -0.896 -0.648 4.975 1.00 97.88 82 ASP A N 1
ATOM 664 C CA . ASP A 1 82 ? -0.448 0.737 5.035 1.00 97.88 82 ASP A CA 1
ATOM 665 C C . ASP A 1 82 ? 0.267 1.016 6.353 1.00 97.88 82 ASP A C 1
ATOM 667 O O . ASP A 1 82 ? 0.099 0.304 7.344 1.00 97.88 82 ASP A O 1
ATOM 671 N N . TYR A 1 83 ? 1.032 2.098 6.382 1.00 98.19 83 TYR A N 1
ATOM 672 C CA . TYR A 1 83 ? 1.653 2.615 7.592 1.00 98.19 83 TYR A CA 1
ATOM 673 C C . TYR A 1 83 ? 1.165 4.030 7.865 1.00 98.19 83 TYR A C 1
ATOM 675 O O . TYR A 1 83 ? 1.002 4.815 6.934 1.00 98.19 83 TYR A O 1
ATOM 683 N N . GLY A 1 84 ? 0.985 4.385 9.133 1.00 97.88 84 GLY A N 1
ATOM 684 C CA . GLY A 1 84 ? 0.694 5.760 9.523 1.00 97.88 84 GLY A CA 1
ATOM 685 C C . GLY A 1 84 ? 0.353 5.896 11.000 1.00 97.88 84 GLY A C 1
ATOM 686 O O . GLY A 1 84 ? 0.478 4.948 11.778 1.00 97.88 84 GLY A O 1
ATOM 687 N N . LEU A 1 85 ? -0.089 7.090 11.394 1.00 97.94 85 LEU A N 1
ATOM 688 C CA . LEU A 1 85 ? -0.505 7.384 12.763 1.00 97.94 85 LEU A CA 1
ATOM 689 C C . LEU A 1 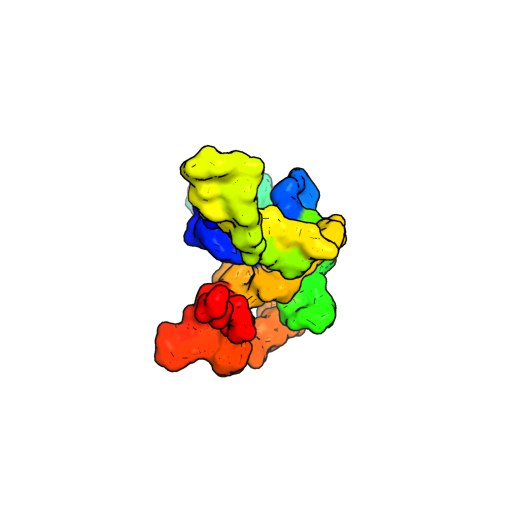85 ? -1.891 6.764 13.030 1.00 97.94 85 LEU A C 1
ATOM 691 O O . LEU A 1 85 ? -2.942 7.303 12.670 1.00 97.94 85 LEU A O 1
ATOM 695 N N . HIS A 1 86 ? -1.906 5.578 13.640 1.00 97.31 86 HIS A N 1
ATOM 696 C CA . HIS A 1 86 ? -3.105 4.749 13.737 1.00 97.31 86 HIS A CA 1
ATOM 697 C C . HIS A 1 86 ? -3.428 4.295 15.169 1.00 97.31 86 HIS A C 1
ATOM 699 O O . HIS A 1 86 ? -2.551 3.971 15.969 1.00 97.31 86 HIS A O 1
ATOM 705 N N . THR A 1 87 ? -4.723 4.234 15.473 1.00 95.44 87 THR A N 1
ATOM 706 C CA . THR A 1 87 ? -5.314 3.566 16.634 1.00 95.44 87 THR A CA 1
ATOM 707 C C . THR A 1 87 ? -6.610 2.893 16.208 1.00 95.44 87 THR A C 1
ATOM 709 O O . THR A 1 87 ? -7.410 3.490 15.492 1.00 95.44 87 THR A O 1
ATOM 712 N N . ASP A 1 88 ? -6.833 1.680 16.702 1.00 92.50 88 ASP A N 1
ATOM 713 C CA . ASP A 1 88 ? -8.100 0.962 16.548 1.00 92.50 88 ASP A CA 1
ATOM 714 C C . ASP A 1 88 ? -9.148 1.461 17.564 1.00 92.50 88 ASP A C 1
ATOM 716 O O . ASP A 1 88 ? -10.337 1.171 17.463 1.00 92.50 88 ASP A O 1
ATOM 720 N N . GLY A 1 89 ? -8.715 2.258 18.551 1.00 92.44 89 GLY A N 1
ATOM 721 C CA . GLY A 1 89 ? -9.550 2.856 19.588 1.00 92.44 89 GLY A CA 1
ATOM 722 C C . GLY A 1 89 ? -10.323 4.080 19.102 1.00 92.44 89 GLY A C 1
ATOM 723 O O . GLY A 1 89 ? -10.242 5.135 19.729 1.00 92.44 89 GLY A O 1
ATOM 724 N N . VAL A 1 90 ? -11.039 3.968 17.985 1.00 89.88 90 VAL A N 1
ATOM 725 C CA . VAL A 1 90 ? -11.910 5.024 17.453 1.00 89.88 90 VAL A CA 1
ATOM 726 C C . VAL A 1 90 ? -13.346 4.523 17.432 1.00 89.88 90 VAL A C 1
ATOM 728 O O . VAL A 1 90 ? -13.633 3.443 16.928 1.00 89.88 90 VAL A O 1
ATOM 731 N N . ARG A 1 91 ? -14.275 5.321 17.960 1.00 90.81 91 ARG A N 1
ATOM 732 C CA . ARG A 1 91 ? -15.708 4.998 17.970 1.00 90.81 91 ARG A CA 1
ATOM 733 C C . ARG A 1 91 ? -16.569 6.232 17.756 1.00 90.81 91 ARG A C 1
ATOM 735 O O . ARG A 1 91 ? -16.156 7.349 18.066 1.00 90.81 91 ARG A O 1
ATOM 742 N N . LEU A 1 92 ? -17.786 6.031 17.267 1.00 89.06 92 LEU A N 1
ATOM 743 C CA . LEU A 1 92 ? -18.815 7.066 17.244 1.00 89.06 92 LEU A CA 1
ATOM 744 C C . LEU A 1 92 ? -19.586 7.037 18.568 1.00 89.06 92 LEU A C 1
ATOM 746 O O . LEU A 1 92 ? -20.103 5.996 18.963 1.00 89.06 92 LEU A O 1
ATOM 750 N N . VAL A 1 93 ? -19.662 8.172 19.261 1.00 89.62 93 VAL A N 1
ATOM 751 C CA . VAL A 1 93 ? -20.412 8.316 20.518 1.00 89.62 93 VAL A CA 1
ATOM 752 C C . VAL A 1 93 ? -21.513 9.355 20.360 1.00 89.62 93 VAL A C 1
ATOM 754 O O . VAL A 1 93 ? -21.318 10.379 19.708 1.00 89.62 93 VAL A O 1
ATOM 757 N N . ARG A 1 94 ? -22.681 9.106 20.959 1.00 88.94 94 ARG A N 1
ATOM 758 C CA . ARG A 1 94 ? -23.761 10.098 21.041 1.00 88.94 94 ARG A CA 1
ATOM 759 C C . ARG A 1 94 ? -23.432 11.088 22.154 1.00 88.94 94 ARG A C 1
ATOM 761 O O . ARG A 1 94 ? -23.370 10.711 23.320 1.00 88.94 94 ARG A O 1
ATOM 768 N N . GLN A 1 95 ? -23.223 12.346 21.793 1.00 87.31 95 GLN A N 1
ATOM 769 C CA . GLN A 1 95 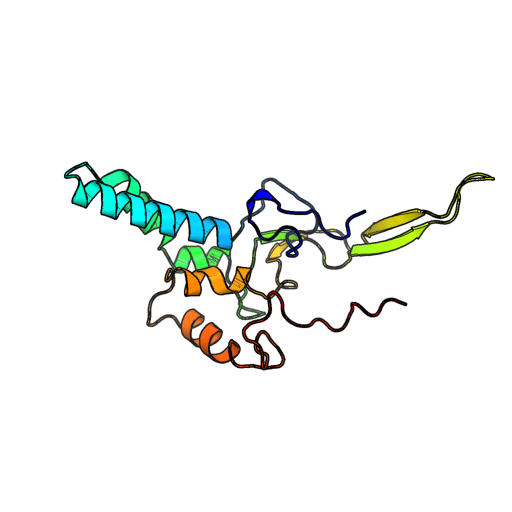? -23.046 13.439 22.734 1.00 87.31 95 GLN A CA 1
ATOM 770 C C . GLN A 1 95 ? -24.415 14.068 23.041 1.00 87.31 95 GLN A C 1
ATOM 772 O O . GLN A 1 95 ? -25.131 14.445 22.102 1.00 87.31 95 GLN A O 1
ATOM 777 N N . PRO A 1 96 ? -24.801 14.175 24.326 1.00 85.94 96 PRO A N 1
ATOM 778 C CA . PRO A 1 96 ? -26.043 14.834 24.701 1.00 85.94 96 PRO A CA 1
ATOM 779 C C . PRO A 1 96 ? -25.998 16.335 24.352 1.00 85.94 96 PRO A C 1
ATOM 781 O O . PRO A 1 96 ? -24.905 16.905 24.259 1.00 85.94 96 PRO A O 1
ATOM 784 N N . PRO A 1 97 ? -27.165 16.978 24.163 1.00 86.44 97 PRO A N 1
ATOM 785 C CA . PRO A 1 97 ? -27.258 18.420 23.934 1.00 86.44 97 PRO A CA 1
ATOM 786 C C . PRO A 1 97 ? -26.556 19.195 25.050 1.00 86.44 97 PRO A C 1
ATOM 788 O O . PRO A 1 97 ? -26.751 18.884 26.226 1.00 86.44 97 PRO A O 1
ATOM 791 N N . LYS A 1 98 ? -25.753 20.208 24.705 1.00 85.31 98 LYS A N 1
ATOM 792 C CA . LYS A 1 98 ? -25.143 21.095 25.711 1.00 85.31 98 LYS A CA 1
ATOM 793 C C . LYS A 1 98 ? -26.057 22.265 26.066 1.00 85.31 98 LYS A C 1
ATOM 795 O O . LYS A 1 98 ? -25.947 22.803 27.165 1.00 85.31 98 LYS A O 1
ATOM 800 N N . HIS A 1 99 ? -26.965 22.627 25.159 1.00 87.62 99 HIS A N 1
ATOM 801 C CA . HIS A 1 99 ? -27.904 23.729 25.334 1.00 87.62 99 HIS A CA 1
ATOM 802 C C . HIS A 1 99 ? -29.360 23.305 25.061 1.00 87.62 99 HIS A C 1
ATOM 804 O O . HIS A 1 99 ? -29.596 22.397 24.256 1.00 87.62 99 HIS A O 1
ATOM 810 N N . PRO A 1 100 ? -30.353 23.953 25.706 1.00 83.06 100 PRO A N 1
ATOM 811 C CA . PRO A 1 100 ? -31.767 23.722 25.419 1.00 83.06 100 PRO A CA 1
ATOM 812 C C . PRO A 1 100 ? -32.081 24.003 23.943 1.00 83.06 100 PRO A C 1
ATOM 814 O O . PRO A 1 100 ? -31.743 25.067 23.433 1.00 83.06 100 PRO A O 1
ATOM 817 N N . GLY A 1 101 ? -32.725 23.053 23.261 1.00 83.06 101 GLY A N 1
ATOM 818 C CA . GLY A 1 101 ? -33.084 23.164 21.840 1.00 83.06 101 GLY A CA 1
ATOM 819 C C . GLY A 1 101 ? -32.062 22.581 20.856 1.00 83.06 101 GLY A C 1
ATOM 820 O O . GLY A 1 101 ? -32.358 22.500 19.667 1.00 83.06 101 GLY A O 1
ATOM 821 N N . GLU A 1 102 ? -30.893 22.121 21.315 1.00 84.75 102 GLU A N 1
ATOM 822 C CA . GLU A 1 102 ? -29.961 21.382 20.456 1.00 84.75 102 GLU A CA 1
ATOM 823 C C . GLU A 1 102 ? -30.345 19.900 20.340 1.00 84.75 102 GLU A C 1
ATOM 825 O O . GLU A 1 102 ? -30.691 19.240 21.319 1.00 84.75 102 GLU A O 1
ATOM 830 N N . SER A 1 103 ? -30.231 19.340 19.135 1.00 83.44 103 SER A N 1
ATOM 831 C CA . SER A 1 103 ? -30.346 17.898 18.919 1.00 83.44 103 SER A CA 1
ATOM 832 C C . SER A 1 103 ? -29.058 17.173 19.345 1.00 83.44 103 SER A C 1
ATOM 834 O O . SER A 1 103 ? -27.965 17.711 19.129 1.00 83.44 103 SER A O 1
ATOM 836 N N . PRO A 1 104 ? -29.144 15.931 19.861 1.00 84.50 104 PRO A N 1
ATOM 837 C CA . PRO A 1 104 ? -27.974 15.097 20.118 1.00 84.50 104 PRO A CA 1
ATOM 838 C C . PRO A 1 104 ? -27.097 14.984 18.869 1.00 84.50 104 PRO A C 1
ATOM 840 O O . PRO A 1 104 ? -27.603 14.814 17.758 1.00 84.50 104 PRO A O 1
ATOM 843 N N . ARG A 1 105 ? -25.776 15.057 19.047 1.00 87.88 105 ARG A N 1
ATOM 844 C CA . ARG A 1 105 ? -24.814 14.925 17.945 1.00 87.88 105 ARG A CA 1
ATOM 845 C C . ARG A 1 105 ? -24.016 13.653 18.136 1.00 87.88 105 ARG A C 1
ATOM 847 O O . ARG A 1 105 ? -23.561 13.360 19.236 1.00 87.88 105 ARG A O 1
ATOM 854 N N . VAL A 1 106 ? -23.824 12.894 17.069 1.00 88.38 106 VAL A N 1
ATOM 855 C CA . VAL A 1 106 ? -22.829 11.823 17.082 1.00 88.38 106 VAL A CA 1
ATOM 856 C C . VAL A 1 106 ? -21.452 12.482 16.898 1.00 88.38 106 VAL A C 1
ATOM 858 O O . VAL A 1 106 ? -21.323 13.478 16.191 1.00 88.38 106 VAL A O 1
ATOM 861 N N . VAL A 1 107 ? -20.418 12.019 17.587 1.00 89.50 107 VAL A N 1
ATOM 862 C CA . VAL A 1 107 ? -19.056 12.549 17.437 1.00 89.50 107 VAL A CA 1
ATOM 863 C C . VAL A 1 107 ? -18.061 11.402 17.443 1.00 89.50 107 VAL A C 1
ATOM 865 O O . VAL A 1 107 ? -18.272 10.378 18.091 1.00 89.50 107 VAL A O 1
ATOM 868 N N . ARG A 1 108 ? -16.960 11.570 16.714 1.00 90.81 108 ARG A N 1
ATOM 869 C CA . ARG A 1 108 ? -15.827 10.646 16.764 1.00 90.81 108 ARG A CA 1
ATOM 870 C C . ARG A 1 108 ? -15.104 10.817 18.102 1.00 90.81 108 ARG A C 1
ATOM 872 O O . ARG A 1 108 ? -14.743 11.930 18.471 1.00 90.81 108 ARG A O 1
ATOM 879 N N . SER A 1 109 ? -14.881 9.718 18.811 1.00 91.19 109 SER A N 1
ATOM 880 C CA . SER A 1 109 ? -14.158 9.651 20.082 1.00 91.19 109 SER A CA 1
ATOM 881 C C . SER A 1 109 ? -12.961 8.715 19.942 1.00 91.19 109 SER A C 1
ATOM 883 O O . SER A 1 109 ? -13.092 7.620 19.395 1.00 91.19 109 SER A O 1
ATOM 885 N N . VAL A 1 110 ? -11.806 9.162 20.436 1.00 93.88 110 VAL A N 1
ATOM 886 C CA . VAL A 1 110 ? -10.557 8.394 20.471 1.00 93.88 110 VAL A CA 1
ATOM 887 C C . VAL A 1 110 ? -10.327 7.919 21.902 1.00 93.88 110 VAL A C 1
ATOM 889 O O . VAL A 1 110 ? -10.297 8.731 22.823 1.00 93.88 110 VAL A O 1
ATOM 892 N N . THR A 1 111 ? -10.194 6.610 22.096 1.00 92.94 111 THR A N 1
ATOM 893 C CA . THR A 1 111 ? -10.050 5.970 23.414 1.00 92.94 111 THR A CA 1
ATOM 894 C C . THR A 1 111 ? -8.626 5.544 23.718 1.00 92.94 111 THR A C 1
ATOM 896 O O . THR A 1 111 ? -8.269 5.398 24.881 1.00 92.94 111 THR A O 1
ATOM 899 N N . VAL A 1 112 ? -7.823 5.324 22.678 1.00 94.44 112 VAL A N 1
ATOM 900 C CA . VAL A 1 112 ? -6.418 4.932 22.782 1.00 94.44 112 VAL A CA 1
ATOM 901 C C . VAL A 1 112 ? -5.603 5.895 21.922 1.00 94.44 112 VAL A C 1
ATOM 903 O O . VAL A 1 112 ? -5.942 6.043 20.743 1.00 94.44 112 VAL A O 1
ATOM 906 N N . PRO A 1 113 ? -4.556 6.546 22.464 1.00 96.00 113 PRO A N 1
ATOM 907 C CA . PRO A 1 113 ? -3.699 7.434 21.685 1.00 96.00 113 PRO A CA 1
ATOM 908 C C . PRO A 1 113 ? -3.115 6.729 20.449 1.00 96.00 113 PRO A C 1
ATOM 910 O O . PRO A 1 113 ? -2.683 5.578 20.561 1.00 96.00 113 PRO A O 1
ATOM 913 N N . PRO A 1 114 ? -3.101 7.378 19.273 1.00 97.06 114 PRO A N 1
ATOM 914 C CA . PRO A 1 114 ? -2.541 6.782 18.069 1.00 97.06 114 PRO A CA 1
ATOM 915 C C . PRO A 1 114 ? -1.019 6.703 18.121 1.00 97.06 114 PRO A C 1
ATOM 917 O O . PRO A 1 114 ? -0.356 7.517 18.761 1.00 97.06 114 PRO A O 1
ATOM 920 N N . GLN A 1 115 ? -0.475 5.717 17.412 1.00 97.75 115 GLN A N 1
ATOM 921 C CA . GLN A 1 115 ? 0.963 5.496 17.275 1.00 97.75 115 GLN A CA 1
ATOM 922 C C . GLN A 1 115 ? 1.304 5.248 15.807 1.00 97.75 115 GLN A C 1
ATOM 924 O O . GLN A 1 115 ? 0.457 4.780 15.045 1.00 97.75 115 GLN A O 1
ATOM 929 N N . LEU A 1 116 ? 2.534 5.567 15.406 1.00 98.31 116 LEU A N 1
ATOM 930 C CA . LEU A 1 116 ? 3.023 5.225 14.075 1.00 98.31 116 LEU A CA 1
ATOM 931 C C . LEU A 1 116 ? 3.198 3.707 13.981 1.00 98.31 116 LEU A C 1
ATOM 933 O O . LEU A 1 116 ? 4.061 3.134 14.646 1.00 98.31 116 LEU A O 1
ATOM 937 N N . LYS A 1 117 ? 2.349 3.051 13.190 1.00 97.69 117 LYS A N 1
ATOM 938 C CA . LYS A 1 117 ? 2.338 1.592 13.041 1.00 97.69 117 LYS A CA 1
ATOM 939 C C . LYS A 1 117 ? 1.751 1.166 11.697 1.00 97.69 117 LYS A C 1
ATOM 941 O O . LYS A 1 117 ? 1.120 1.962 11.002 1.00 97.69 117 LYS A O 1
ATOM 946 N N . LEU A 1 118 ? 1.927 -0.113 11.366 1.00 98.12 118 LEU A N 1
ATOM 947 C CA . LEU A 1 118 ? 1.183 -0.749 10.280 1.00 98.12 118 LEU A CA 1
ATOM 948 C C . LEU A 1 118 ? -0.310 -0.840 10.639 1.00 98.12 118 LEU A C 1
ATOM 950 O O . LEU A 1 118 ? -0.674 -1.257 11.744 1.00 98.12 118 LEU A O 1
ATOM 954 N N . VAL A 1 119 ? -1.172 -0.475 9.693 1.00 96.56 119 VAL A N 1
ATOM 955 C CA . VAL A 1 119 ? -2.637 -0.510 9.799 1.00 96.56 119 VAL A CA 1
ATOM 956 C C . VAL A 1 119 ? -3.128 -1.917 9.462 1.00 96.56 119 VAL A C 1
ATOM 958 O O . VAL A 1 119 ? -3.606 -2.204 8.371 1.00 96.56 119 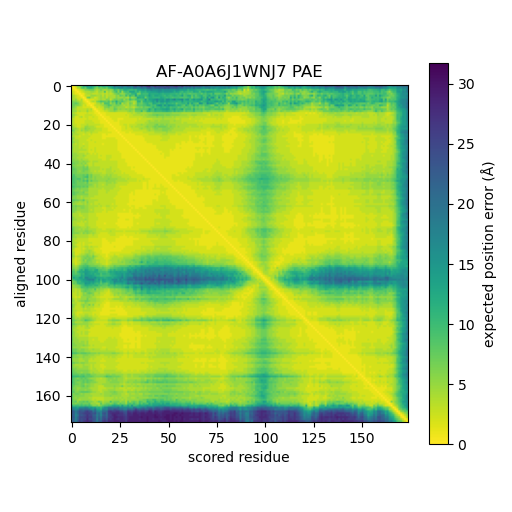VAL A O 1
ATOM 961 N N . THR A 1 120 ? -2.950 -2.837 10.404 1.00 94.50 120 THR A N 1
ATOM 962 C CA . THR A 1 120 ? -3.224 -4.272 10.201 1.00 94.50 120 THR A CA 1
ATOM 963 C C . THR A 1 120 ? -4.674 -4.678 10.475 1.00 94.50 120 THR A C 1
ATOM 965 O O . THR A 1 120 ? -5.067 -5.812 10.189 1.00 94.50 120 THR A O 1
ATOM 968 N N . SER A 1 121 ? -5.492 -3.764 11.002 1.00 91.00 121 SER A N 1
ATOM 969 C CA . SER A 1 121 ? -6.926 -3.980 11.206 1.00 91.00 121 SER A CA 1
ATOM 970 C C . SER A 1 121 ? -7.717 -4.038 9.895 1.00 91.00 121 SER A C 1
ATOM 972 O O . SER A 1 121 ? -8.721 -4.745 9.846 1.00 91.00 121 SER A O 1
ATOM 974 N N . ALA A 1 122 ? -7.214 -3.411 8.827 1.00 87.25 122 ALA A N 1
ATOM 975 C CA . ALA A 1 122 ? -7.878 -3.265 7.530 1.00 87.25 122 ALA A CA 1
ATOM 976 C C . ALA A 1 122 ? -7.342 -4.247 6.468 1.00 87.25 122 ALA A C 1
ATOM 978 O O . ALA A 1 122 ? -6.707 -3.848 5.488 1.00 87.25 122 ALA A O 1
ATOM 979 N N . PHE A 1 123 ? -7.549 -5.552 6.671 1.00 92.38 123 PHE A N 1
ATOM 980 C CA . PHE A 1 123 ? -7.139 -6.561 5.684 1.00 92.38 123 PHE A CA 1
ATOM 981 C C . PHE A 1 123 ? -8.173 -6.691 4.561 1.00 92.38 123 PHE A C 1
ATOM 983 O O . PHE A 1 123 ? -9.331 -7.023 4.818 1.00 92.38 123 PHE A O 1
ATOM 990 N N . GLY A 1 124 ? -7.741 -6.483 3.320 1.00 92.56 124 GLY A N 1
ATOM 991 C CA . GLY A 1 124 ? -8.624 -6.377 2.162 1.00 92.56 124 GLY A CA 1
ATOM 992 C C . GLY A 1 124 ? -7.860 -6.179 0.860 1.00 92.56 124 GLY A C 1
ATOM 993 O O . GLY A 1 124 ? -6.697 -6.562 0.746 1.00 92.56 124 GLY A O 1
ATOM 994 N N . TYR A 1 125 ? -8.506 -5.562 -0.129 1.00 93.00 125 TYR A N 1
ATOM 995 C CA . TYR A 1 125 ? -7.939 -5.354 -1.466 1.00 93.00 125 TYR A CA 1
ATOM 996 C C . TYR A 1 125 ? -6.588 -4.645 -1.447 1.00 93.00 125 TYR A C 1
ATOM 998 O O . TYR A 1 125 ? -5.688 -5.079 -2.160 1.00 93.00 125 TYR A O 1
ATOM 1006 N N . VAL A 1 126 ? -6.417 -3.618 -0.607 1.00 95.12 126 VAL A N 1
ATOM 1007 C CA . VAL A 1 126 ? -5.144 -2.888 -0.463 1.00 95.12 126 VAL A CA 1
ATOM 1008 C C . VAL A 1 126 ? -3.992 -3.849 -0.137 1.00 95.12 126 VAL A C 1
ATOM 1010 O O . VAL A 1 126 ? -2.923 -3.764 -0.738 1.00 95.12 126 VAL A O 1
ATOM 1013 N N . SER A 1 127 ? -4.230 -4.847 0.719 1.00 96.50 127 SER A N 1
ATOM 1014 C CA . SER A 1 127 ? -3.240 -5.872 1.078 1.00 96.50 127 SER A CA 1
ATOM 1015 C C . SER A 1 127 ? -2.855 -6.807 -0.077 1.00 96.50 127 SER A C 1
ATOM 1017 O O . SER A 1 127 ? -1.829 -7.481 0.009 1.00 96.50 127 SER A O 1
ATOM 1019 N N . LEU A 1 128 ? -3.657 -6.867 -1.147 1.00 97.12 128 LEU A N 1
ATOM 1020 C CA . LEU A 1 128 ? -3.436 -7.732 -2.309 1.00 97.12 128 LEU A CA 1
ATOM 1021 C C . LEU A 1 128 ? -2.684 -7.037 -3.453 1.00 97.12 128 LEU A C 1
ATOM 1023 O O . LEU A 1 128 ? -2.218 -7.724 -4.362 1.00 97.12 128 LEU A O 1
ATOM 1027 N N . PHE A 1 129 ? -2.536 -5.706 -3.430 1.00 97.69 129 PHE A N 1
ATOM 1028 C CA . PHE A 1 129 ? -1.928 -4.936 -4.528 1.00 97.69 129 PHE A CA 1
ATOM 1029 C C . PHE A 1 129 ? -0.546 -5.427 -4.975 1.00 97.69 129 PHE A C 1
ATOM 1031 O O . PHE A 1 129 ? -0.347 -5.540 -6.188 1.00 97.69 129 PHE A O 1
ATOM 1038 N N . PRO A 1 130 ? 0.382 -5.786 -4.064 1.00 98.19 130 PRO A N 1
ATOM 1039 C CA . PRO A 1 130 ? 1.668 -6.345 -4.469 1.00 98.19 130 PRO A CA 1
ATOM 1040 C C . PRO A 1 130 ? 1.551 -7.583 -5.368 1.00 98.19 130 PRO A C 1
ATOM 1042 O O . PRO A 1 130 ? 2.334 -7.742 -6.301 1.00 98.19 130 PRO A O 1
ATOM 1045 N N . MET A 1 131 ? 0.554 -8.440 -5.123 1.00 97.69 131 MET A N 1
ATOM 1046 C CA . MET A 1 131 ? 0.272 -9.613 -5.954 1.00 97.69 131 MET A CA 1
ATOM 1047 C C . MET A 1 131 ? -0.478 -9.224 -7.234 1.00 97.69 131 MET A C 1
ATOM 1049 O O . MET A 1 131 ? -0.070 -9.629 -8.321 1.00 97.69 131 MET A O 1
ATOM 1053 N N . LEU A 1 132 ? -1.527 -8.399 -7.128 1.00 96.81 132 LEU A N 1
ATOM 1054 C CA . LEU A 1 132 ? -2.365 -8.000 -8.268 1.00 96.81 132 LEU A CA 1
ATOM 1055 C C . LEU A 1 132 ? -1.559 -7.309 -9.375 1.00 96.81 132 LEU A C 1
ATOM 1057 O O . LEU A 1 132 ? -1.792 -7.561 -10.556 1.00 96.81 132 LEU A O 1
ATOM 1061 N N . LEU A 1 133 ? -0.593 -6.468 -8.994 1.00 97.31 133 LEU A N 1
ATOM 1062 C CA . LEU A 1 133 ? 0.291 -5.759 -9.922 1.00 97.31 133 LEU A CA 1
ATOM 1063 C C . LEU A 1 133 ? 1.632 -6.470 -10.143 1.00 97.31 133 LEU A C 1
ATOM 1065 O O . LEU A 1 133 ? 2.529 -5.888 -10.744 1.00 97.31 133 LEU A O 1
ATOM 1069 N N . LYS A 1 134 ? 1.753 -7.733 -9.708 1.00 96.75 134 LYS A N 1
ATOM 1070 C CA . LYS A 1 134 ? 2.916 -8.606 -9.947 1.00 96.75 134 LYS A CA 1
ATOM 1071 C C . LYS A 1 134 ? 4.251 -8.001 -9.493 1.00 96.75 134 LYS A C 1
ATOM 1073 O O . LYS A 1 134 ? 5.276 -8.207 -10.133 1.00 96.75 134 LYS A O 1
ATOM 1078 N N . VAL A 1 135 ? 4.229 -7.267 -8.382 1.00 97.75 135 VAL A N 1
ATOM 1079 C CA . VAL A 1 135 ? 5.437 -6.716 -7.749 1.00 97.75 135 VAL A CA 1
ATOM 1080 C C . VAL A 1 135 ? 6.234 -7.827 -7.058 1.00 97.75 135 VAL A C 1
ATOM 1082 O O . VAL A 1 135 ? 7.457 -7.778 -7.018 1.00 97.75 135 VAL A O 1
ATOM 1085 N N . LEU A 1 136 ? 5.544 -8.838 -6.517 1.00 98.06 136 LEU A N 1
ATOM 1086 C CA . LEU A 1 136 ? 6.174 -9.967 -5.827 1.00 98.06 136 LEU A CA 1
ATOM 1087 C C . LEU A 1 136 ? 6.823 -10.944 -6.810 1.00 98.06 136 LEU A C 1
ATOM 1089 O O . LEU A 1 136 ? 6.238 -11.275 -7.846 1.00 98.06 136 LEU A O 1
ATOM 1093 N N . ARG A 1 137 ? 7.991 -11.476 -6.434 1.00 97.31 137 ARG A N 1
ATOM 1094 C CA . ARG A 1 137 ? 8.647 -12.558 -7.176 1.00 97.31 137 ARG A CA 1
ATOM 1095 C C . ARG A 1 137 ? 7.802 -13.841 -7.128 1.00 97.31 137 ARG A C 1
ATOM 1097 O O . ARG A 1 137 ? 7.169 -14.106 -6.100 1.00 97.31 137 ARG A O 1
ATOM 1104 N N . PRO A 1 138 ? 7.814 -14.673 -8.185 1.00 96.88 138 PRO A N 1
ATOM 1105 C CA . PRO A 1 138 ? 7.083 -15.943 -8.204 1.00 96.88 138 PRO A CA 1
ATOM 1106 C C . PRO A 1 138 ? 7.455 -16.895 -7.057 1.00 96.88 138 PRO A C 1
ATOM 1108 O O . PRO A 1 138 ? 6.605 -17.643 -6.582 1.00 96.88 138 PRO A O 1
ATOM 1111 N N . GLU A 1 139 ? 8.703 -16.844 -6.590 1.00 96.75 139 GLU A N 1
ATOM 1112 C CA . GLU A 1 139 ? 9.238 -17.681 -5.510 1.00 96.75 139 GLU A CA 1
ATOM 1113 C C . GLU A 1 139 ? 9.028 -17.071 -4.112 1.00 96.75 139 GLU A C 1
ATOM 1115 O O . GLU A 1 139 ? 9.494 -17.628 -3.122 1.00 96.75 139 GLU A O 1
ATOM 1120 N N . SER A 1 140 ? 8.355 -15.918 -4.008 1.00 97.88 140 SER A N 1
ATOM 1121 C CA . SER A 1 140 ? 8.151 -15.230 -2.733 1.00 97.88 140 SER A CA 1
ATOM 1122 C C . SER A 1 140 ? 7.242 -16.027 -1.796 1.00 97.88 140 SER A C 1
ATOM 1124 O O . SER A 1 140 ? 6.075 -16.294 -2.101 1.00 97.88 140 SER A O 1
ATOM 1126 N N . ASP A 1 141 ? 7.718 -16.288 -0.577 1.00 97.75 141 ASP A N 1
ATOM 1127 C CA . ASP A 1 141 ? 6.890 -16.852 0.496 1.00 97.75 141 ASP A CA 1
ATOM 1128 C C . ASP A 1 141 ? 5.654 -15.985 0.787 1.00 97.75 141 ASP A C 1
ATOM 1130 O O . ASP A 1 141 ? 4.617 -16.489 1.226 1.00 97.75 141 ASP A O 1
ATOM 1134 N N . LYS A 1 142 ? 5.739 -14.665 0.552 1.00 98.19 142 LYS A N 1
ATOM 1135 C CA . LYS A 1 142 ? 4.630 -13.733 0.817 1.00 98.19 142 LYS A CA 1
ATOM 1136 C C . LYS A 1 142 ? 3.539 -13.897 -0.227 1.00 98.19 142 LYS A C 1
ATOM 1138 O O . LYS A 1 142 ? 2.362 -13.901 0.125 1.00 98.19 142 LYS A O 1
ATOM 1143 N N . LEU A 1 143 ? 3.929 -14.119 -1.483 1.00 98.06 143 LEU A N 1
ATOM 1144 C CA . LEU A 1 143 ? 3.001 -14.504 -2.540 1.00 98.06 143 LEU A CA 1
ATOM 1145 C C . LEU A 1 143 ? 2.325 -15.836 -2.199 1.00 98.06 143 LEU A C 1
ATOM 1147 O O . LEU A 1 143 ? 1.098 -15.913 -2.228 1.00 98.06 143 LEU A O 1
ATOM 1151 N N . GLY A 1 144 ? 3.102 -16.846 -1.796 1.00 97.19 144 GLY A N 1
ATOM 1152 C CA . GLY A 1 144 ? 2.566 -18.137 -1.357 1.00 97.19 144 GLY A CA 1
ATOM 1153 C C . GLY A 1 144 ? 1.533 -17.988 -0.238 1.00 97.19 144 GLY A C 1
ATOM 1154 O O . GLY A 1 144 ? 0.442 -18.551 -0.319 1.00 97.19 144 GLY A O 1
ATOM 1155 N N . LYS A 1 145 ? 1.827 -17.156 0.768 1.00 97.12 145 LYS A N 1
ATOM 1156 C CA . LYS A 1 145 ? 0.898 -16.868 1.866 1.00 97.12 145 LYS A CA 1
ATOM 1157 C C . LYS A 1 145 ? -0.386 -16.178 1.404 1.00 97.12 145 LYS A C 1
ATOM 1159 O O . LYS A 1 145 ? -1.461 -16.561 1.855 1.00 97.12 145 LYS A O 1
ATOM 1164 N N . ILE A 1 146 ? -0.288 -15.185 0.518 1.00 96.62 146 ILE A N 1
ATOM 1165 C CA . ILE A 1 146 ? -1.459 -14.492 -0.041 1.00 96.62 146 ILE A CA 1
ATOM 1166 C C . ILE A 1 146 ? -2.350 -15.488 -0.785 1.00 96.62 146 ILE A C 1
ATOM 1168 O O . ILE A 1 146 ? -3.552 -15.533 -0.542 1.00 96.62 146 ILE A O 1
ATOM 1172 N N . LEU A 1 147 ? -1.768 -16.322 -1.650 1.00 95.56 147 LEU A N 1
ATOM 1173 C CA . LEU A 1 147 ? -2.515 -17.317 -2.421 1.00 95.56 147 LEU A CA 1
ATOM 1174 C C . LEU A 1 147 ? -3.215 -18.342 -1.518 1.00 95.56 147 LEU A C 1
ATOM 1176 O O . LEU A 1 147 ? -4.371 -18.665 -1.766 1.00 95.56 147 LEU A O 1
ATOM 1180 N N . GLN A 1 148 ? -2.557 -18.786 -0.441 1.00 94.81 148 GLN A N 1
ATOM 1181 C CA . GLN A 1 148 ? -3.149 -19.668 0.577 1.00 94.81 148 GLN A CA 1
ATOM 1182 C C . GLN A 1 148 ? -4.308 -19.031 1.358 1.00 94.81 148 GLN A C 1
ATOM 1184 O O . GLN A 1 148 ? -5.044 -19.742 2.036 1.00 94.81 148 GLN A O 1
ATOM 1189 N N . ASP A 1 149 ? -4.426 -17.704 1.364 1.00 94.19 149 ASP A N 1
ATOM 1190 C CA . ASP A 1 149 ? -5.476 -16.987 2.086 1.00 94.19 149 ASP A CA 1
ATOM 1191 C C . ASP A 1 149 ? -6.652 -16.576 1.193 1.00 94.19 149 ASP A C 1
ATOM 1193 O O . ASP A 1 149 ? -7.743 -16.323 1.707 1.00 94.19 149 ASP A O 1
ATOM 1197 N N . LEU A 1 150 ? -6.444 -16.486 -0.124 1.00 91.75 150 LEU A N 1
ATOM 1198 C CA . LEU A 1 150 ? -7.429 -15.947 -1.067 1.00 91.75 150 LEU A CA 1
ATOM 1199 C C . LEU A 1 150 ? -8.720 -16.763 -1.147 1.00 91.75 150 LEU A C 1
ATOM 1201 O O . LEU A 1 150 ? -9.767 -16.179 -1.413 1.00 91.75 150 LEU A O 1
ATOM 1205 N N . ASP A 1 151 ? -8.654 -18.076 -0.932 1.00 89.38 151 ASP A N 1
ATOM 1206 C CA . ASP A 1 151 ? -9.796 -18.994 -0.998 1.00 89.38 151 ASP A CA 1
ATOM 1207 C C . ASP A 1 151 ? -10.481 -19.212 0.363 1.00 89.38 151 ASP A C 1
ATOM 1209 O O . ASP A 1 151 ? -11.506 -19.894 0.443 1.00 89.38 151 ASP A O 1
ATOM 1213 N N . LYS A 1 152 ? -9.970 -18.591 1.438 1.00 92.12 152 LYS A N 1
ATOM 1214 C CA . LYS A 1 152 ? -10.518 -18.739 2.790 1.00 92.12 152 LYS A CA 1
ATOM 1215 C C . LYS A 1 152 ? -11.819 -17.941 2.951 1.00 92.12 152 LYS A C 1
ATOM 1217 O O . LYS A 1 152 ? -11.785 -16.705 2.884 1.00 92.12 152 LYS A O 1
ATOM 1222 N N . PRO A 1 153 ? -12.961 -18.597 3.248 1.00 90.19 153 PRO A N 1
ATOM 1223 C CA . PRO A 1 153 ? -14.254 -17.921 3.413 1.00 90.19 153 PRO A CA 1
ATOM 1224 C C . PRO A 1 153 ? -14.315 -16.941 4.594 1.00 90.19 153 PRO A C 1
ATOM 1226 O O . PRO A 1 153 ? -15.096 -15.988 4.561 1.00 90.19 153 PRO A O 1
ATOM 1229 N N . ASP A 1 154 ? -13.483 -17.165 5.615 1.00 88.81 154 ASP A N 1
ATOM 1230 C CA . ASP A 1 154 ? -13.369 -16.307 6.804 1.00 88.81 154 ASP A CA 1
ATOM 1231 C C . ASP A 1 154 ? -12.527 -15.046 6.551 1.00 88.81 154 ASP A C 1
ATOM 1233 O O . ASP A 1 154 ? -12.457 -14.153 7.396 1.00 88.81 154 ASP A O 1
ATOM 1237 N N . LEU A 1 155 ? -11.883 -14.968 5.383 1.00 90.12 155 LEU A N 1
ATOM 1238 C CA . LEU A 1 155 ? -11.076 -13.837 4.949 1.00 90.12 155 LEU A CA 1
ATOM 1239 C C . LEU A 1 155 ? -11.792 -13.082 3.824 1.00 90.12 155 LEU A C 1
ATOM 1241 O O . LEU A 1 155 ? -12.763 -12.367 4.075 1.00 90.12 155 LEU A O 1
ATOM 1245 N N . LEU A 1 156 ? -11.300 -13.216 2.590 1.00 91.62 156 LEU A N 1
ATOM 1246 C CA . LEU A 1 156 ? -11.775 -12.449 1.441 1.00 91.62 156 LEU A CA 1
ATOM 1247 C C . LEU A 1 156 ? -12.640 -13.279 0.490 1.00 91.62 156 LEU A C 1
ATOM 1249 O O . LEU A 1 156 ? -13.322 -12.692 -0.342 1.00 91.62 156 LEU A O 1
ATOM 1253 N N . TRP A 1 157 ? -12.670 -14.609 0.597 1.00 93.12 157 TRP A N 1
ATOM 1254 C CA . TRP A 1 157 ? -13.445 -15.428 -0.336 1.00 93.12 157 TRP A CA 1
ATOM 1255 C C . TRP A 1 157 ? -14.952 -15.370 -0.055 1.00 93.12 157 TRP A C 1
ATOM 1257 O O . TRP A 1 157 ? -15.418 -15.363 1.092 1.00 93.12 157 TRP A O 1
ATOM 1267 N N . SER A 1 158 ? -15.756 -15.351 -1.114 1.00 92.69 158 SER A N 1
ATOM 1268 C CA . SER A 1 158 ? -17.207 -15.525 -1.050 1.00 92.69 158 SER A CA 1
ATOM 1269 C C . SER A 1 158 ? -17.711 -16.281 -2.285 1.00 92.69 158 SER A C 1
ATOM 1271 O O . SER A 1 158 ? -17.020 -16.296 -3.305 1.00 92.69 158 SER A O 1
ATOM 1273 N N . PRO A 1 159 ? -18.939 -16.834 -2.258 1.00 93.00 159 PRO A N 1
ATOM 1274 C CA . PRO A 1 159 ? -19.566 -17.426 -3.445 1.00 93.00 159 PRO A CA 1
ATOM 1275 C C . PRO A 1 159 ? -19.716 -16.467 -4.641 1.00 93.00 159 PRO A C 1
ATOM 1277 O O . PRO A 1 159 ? -20.005 -16.918 -5.743 1.00 93.00 15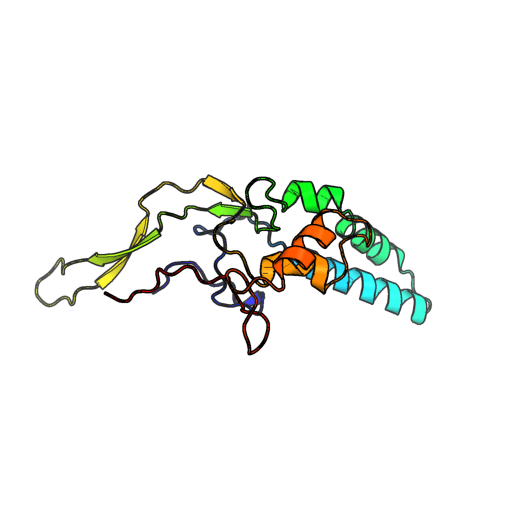9 PRO A O 1
ATOM 1280 N N . TYR A 1 160 ? -19.526 -15.160 -4.432 1.00 93.50 160 TYR A N 1
ATOM 1281 C CA . TYR A 1 160 ? -19.677 -14.111 -5.443 1.00 93.50 160 TYR A CA 1
ATOM 1282 C C . TYR A 1 160 ? -18.340 -13.472 -5.856 1.00 93.50 160 TYR A C 1
ATOM 1284 O O . TYR A 1 160 ? -18.335 -12.490 -6.595 1.00 93.50 160 TYR A O 1
ATOM 1292 N N . GLY A 1 161 ? -17.209 -14.009 -5.383 1.00 90.38 161 GLY A N 1
ATOM 1293 C CA . GLY A 1 161 ? -15.866 -13.484 -5.637 1.00 90.38 161 GLY A CA 1
ATOM 1294 C C . GLY A 1 161 ? -15.185 -12.920 -4.389 1.00 90.38 161 GLY A C 1
ATOM 1295 O O . GLY A 1 161 ? -15.614 -13.171 -3.258 1.00 90.38 161 GLY A O 1
ATOM 1296 N N . LEU A 1 162 ? -14.099 -12.175 -4.604 1.00 89.81 162 LEU A N 1
ATOM 1297 C CA . LEU A 1 162 ? -13.312 -11.575 -3.527 1.00 89.81 162 LEU A CA 1
ATOM 1298 C C . LEU A 1 162 ? -14.053 -10.393 -2.888 1.00 89.81 162 LEU A C 1
ATOM 1300 O O . LEU A 1 162 ? -14.687 -9.590 -3.569 1.00 89.81 162 LEU A O 1
ATOM 1304 N N . ARG A 1 163 ? -13.971 -10.288 -1.563 1.00 88.12 163 ARG A N 1
ATOM 1305 C CA . ARG A 1 163 ? -14.530 -9.186 -0.774 1.00 88.12 163 ARG A CA 1
ATOM 1306 C C . ARG A 1 163 ? -13.532 -8.045 -0.677 1.00 88.12 163 ARG A C 1
ATOM 1308 O O . ARG A 1 163 ? -12.336 -8.283 -0.528 1.00 88.12 163 ARG A O 1
ATOM 1315 N N . LEU A 1 164 ? -14.053 -6.819 -0.665 1.00 82.38 164 LEU A N 1
ATOM 1316 C CA . LEU A 1 164 ? -13.260 -5.596 -0.528 1.00 82.38 164 LEU A CA 1
ATOM 1317 C C . LEU A 1 164 ? -12.396 -5.593 0.745 1.00 82.38 164 LEU A C 1
ATOM 1319 O O . LEU A 1 164 ? -11.240 -5.179 0.706 1.00 82.38 164 LEU A O 1
ATOM 1323 N N . GLU A 1 165 ? -12.955 -6.074 1.854 1.00 82.88 165 GLU A N 1
ATOM 1324 C CA . GLU A 1 165 ? -12.317 -6.176 3.167 1.00 82.88 165 GLU A CA 1
ATOM 1325 C C . GLU A 1 165 ? -12.822 -7.443 3.873 1.00 82.88 165 GLU A C 1
ATOM 1327 O O . GLU A 1 165 ? -13.938 -7.909 3.606 1.00 82.88 165 GLU A O 1
ATOM 1332 N N . LYS A 1 166 ? -12.008 -8.024 4.764 1.00 82.38 166 LYS A N 1
ATOM 1333 C CA . LYS A 1 166 ? -12.425 -9.170 5.580 1.00 82.38 166 LYS A CA 1
ATOM 1334 C C . LYS A 1 166 ? -13.620 -8.797 6.454 1.00 82.38 166 LYS A C 1
ATOM 1336 O O . LYS A 1 166 ? -13.712 -7.683 6.972 1.00 82.38 166 LYS A O 1
ATOM 1341 N N . ASN A 1 167 ? -14.503 -9.762 6.697 1.00 64.44 167 ASN A N 1
ATOM 1342 C CA . ASN A 1 167 ? -15.585 -9.564 7.654 1.00 64.44 167 ASN A CA 1
ATOM 1343 C C . ASN A 1 167 ? -15.006 -9.404 9.062 1.00 64.44 167 ASN A C 1
ATOM 1345 O O . ASN A 1 167 ? -14.661 -10.381 9.721 1.00 64.44 167 ASN A O 1
ATOM 1349 N N . THR A 1 168 ? -14.993 -8.177 9.567 1.00 55.00 168 THR A N 1
ATOM 1350 C CA . THR A 1 168 ? -15.006 -7.961 11.010 1.00 55.00 168 THR A CA 1
ATOM 1351 C C . THR A 1 168 ? -16.474 -7.881 11.401 1.00 55.00 168 THR A C 1
ATOM 1353 O O . THR A 1 168 ? -17.149 -6.902 11.086 1.00 55.00 168 THR A O 1
ATOM 1356 N N . ILE A 1 169 ? -17.011 -8.933 12.024 1.00 36.91 169 ILE A N 1
ATOM 1357 C CA . ILE A 1 169 ? -18.352 -8.915 12.625 1.00 36.91 169 ILE A CA 1
ATOM 1358 C C . ILE A 1 169 ? -18.322 -7.876 13.758 1.00 36.91 169 ILE A C 1
ATOM 1360 O O . ILE A 1 169 ? -18.053 -8.222 14.895 1.00 36.91 169 ILE A O 1
ATOM 1364 N N . ASN A 1 170 ? -18.473 -6.589 13.438 1.00 34.66 170 ASN A N 1
ATOM 1365 C CA . ASN A 1 170 ? -18.615 -5.480 14.393 1.00 34.66 170 ASN A CA 1
ATOM 1366 C C . ASN A 1 170 ? -19.252 -4.231 13.753 1.00 34.66 170 ASN A C 1
ATOM 1368 O O . ASN A 1 170 ? -19.089 -3.115 14.236 1.00 34.66 170 ASN A O 1
ATOM 1372 N N . LEU A 1 171 ? -20.038 -4.415 12.691 1.00 32.22 171 LEU A N 1
ATOM 1373 C CA . LEU A 1 171 ? -21.065 -3.450 12.288 1.00 32.22 171 LEU A CA 1
ATOM 1374 C C . LEU A 1 171 ? -22.443 -3.993 12.682 1.00 32.22 171 LEU A C 1
ATOM 1376 O O . LEU A 1 171 ? -23.373 -4.034 11.881 1.00 32.22 171 LEU A O 1
ATOM 1380 N N . LEU A 1 172 ? -22.574 -4.445 13.933 1.00 28.34 172 LEU A N 1
ATOM 1381 C CA . LEU A 1 172 ? -23.887 -4.505 14.560 1.00 28.34 172 LEU A CA 1
ATOM 1382 C C . LEU A 1 172 ? -24.247 -3.068 14.925 1.00 2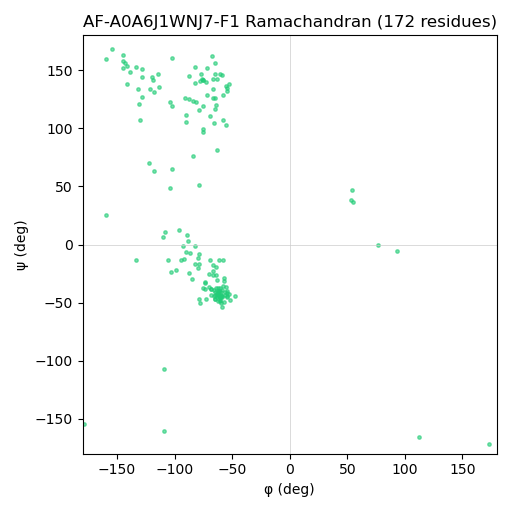8.34 172 LEU A C 1
ATOM 1384 O O . LEU A 1 172 ? -23.754 -2.511 15.904 1.00 28.34 172 LEU A O 1
ATOM 1388 N N . PHE A 1 173 ? -25.071 -2.462 14.075 1.00 30.28 173 PHE A N 1
ATOM 1389 C CA . PHE A 1 173 ? -25.890 -1.326 14.457 1.00 30.28 173 PHE A CA 1
ATOM 1390 C C . PHE A 1 173 ? -26.727 -1.744 15.678 1.00 30.28 173 PHE A C 1
ATOM 1392 O O . PHE A 1 173 ? -27.699 -2.483 15.532 1.00 30.28 173 PHE A O 1
ATOM 1399 N N . TYR A 1 174 ? -26.322 -1.294 16.866 1.00 33.72 174 TYR A N 1
ATOM 1400 C CA . TYR A 1 174 ? -27.181 -1.168 18.043 1.00 33.72 174 TYR A CA 1
ATOM 1401 C C . TYR A 1 174 ? -27.397 0.320 18.331 1.00 33.72 174 TYR A C 1
ATOM 1403 O O . TYR A 1 174 ? -26.404 1.088 18.286 1.00 33.72 174 TYR A O 1
#

Secondary structure (DSSP, 8-state):
--SS---GGGT-TTS---SB--TT-B-HHHHHHHHHHHHHHHHHHHHTT---HHHHHHHHHHH-HHHHHHHHEETTTTEE--EEEE-S-EEEEEEPPSSTTPPPEEEEEE-S--EEEE-TT--BHHHHHHHHTT-S-TT-HHHHHHHHHHT-TTTTEETTEE-SB---S-----

Nearest PDB structures (foldseek):
  5mhf-assembly1_A  TM=9.231E-01  e=9.341E-16  Mus musculus
  5mhf-assembly3_C  TM=9.223E-01  e=1.127E-15  Mus musculus
  5mhf-assembly2_B  TM=9.218E-01  e=2.703E-15  Mus musculus
  5mhf-assembly4_D  TM=9.149E-01  e=3.695E-15  Mus musculus
  8ehp-assembly2_B  TM=8.404E-01  e=5.375E-09  Thermochaetoides thermophila DSM 1495